Protein AF-A0A820QUJ5-F1 (afdb_monomer_lite)

Structure (mmCIF, N/CA/C/O backbone):
data_AF-A0A820QUJ5-F1
#
_entry.id   AF-A0A820QUJ5-F1
#
loop_
_atom_site.group_PDB
_atom_site.id
_atom_site.type_symbol
_atom_site.label_atom_id
_atom_site.label_alt_id
_atom_site.label_comp_id
_atom_site.label_asym_id
_atom_site.label_entity_id
_atom_site.label_seq_id
_atom_site.pdbx_PDB_ins_code
_atom_site.Cartn_x
_atom_site.Cartn_y
_atom_site.Cartn_z
_atom_site.occupancy
_atom_site.B_iso_or_equiv
_atom_site.auth_seq_id
_atom_site.auth_comp_id
_atom_site.auth_asym_id
_atom_site.auth_atom_id
_atom_site.pdbx_PDB_model_num
ATOM 1 N N . LYS A 1 1 ? 21.667 -14.230 -51.728 1.00 63.00 1 LYS A N 1
ATOM 2 C CA . LYS A 1 1 ? 21.521 -14.124 -50.251 1.00 63.00 1 LYS A CA 1
ATOM 3 C C . LYS A 1 1 ? 21.040 -12.704 -49.923 1.00 63.00 1 LYS A C 1
ATOM 5 O O . LYS A 1 1 ? 21.796 -11.769 -50.158 1.00 63.00 1 LYS A O 1
ATOM 10 N N . ASN A 1 2 ? 19.783 -12.516 -49.498 1.00 85.94 2 ASN A N 1
ATOM 11 C CA . ASN A 1 2 ? 19.176 -11.179 -49.367 1.00 85.94 2 ASN A CA 1
ATOM 12 C C . ASN A 1 2 ? 19.576 -10.502 -48.056 1.00 85.94 2 ASN A C 1
ATOM 14 O O . ASN A 1 2 ? 19.009 -10.789 -47.006 1.00 85.94 2 ASN A O 1
ATOM 18 N N . LYS A 1 3 ? 20.550 -9.589 -48.131 1.00 89.75 3 LYS A N 1
ATOM 19 C CA . LYS A 1 3 ? 21.082 -8.841 -46.978 1.00 89.75 3 LYS A CA 1
ATOM 20 C C . LYS A 1 3 ? 19.982 -8.110 -46.197 1.00 89.75 3 LYS A C 1
ATOM 22 O O . LYS A 1 3 ? 20.026 -8.086 -44.972 1.00 89.75 3 LYS A O 1
ATOM 27 N N . THR A 1 4 ? 18.969 -7.606 -46.900 1.00 90.69 4 THR A N 1
ATOM 28 C CA . THR A 1 4 ? 17.819 -6.905 -46.318 1.00 90.69 4 THR A CA 1
ATOM 29 C C . THR A 1 4 ? 17.061 -7.759 -45.302 1.00 90.69 4 THR A C 1
ATOM 31 O O . THR A 1 4 ? 16.760 -7.270 -44.222 1.00 90.69 4 THR A O 1
ATOM 34 N N . VAL A 1 5 ? 16.830 -9.047 -45.594 1.00 93.12 5 VAL A N 1
ATOM 35 C CA . VAL A 1 5 ? 16.078 -9.957 -44.704 1.00 93.12 5 VAL A CA 1
ATOM 36 C C . VAL A 1 5 ? 16.825 -1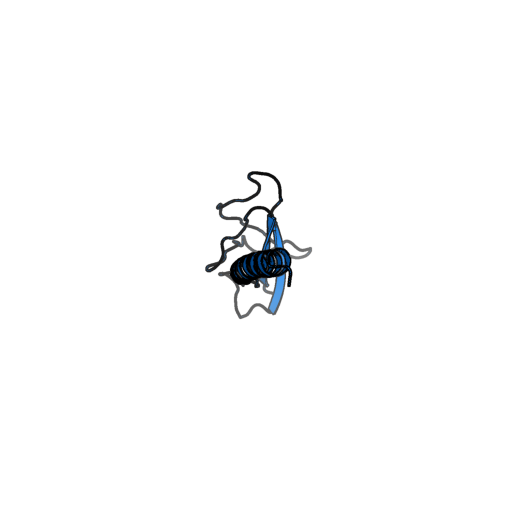0.195 -43.392 1.00 93.12 5 VAL A C 1
ATOM 38 O O . VAL A 1 5 ? 16.233 -10.175 -42.315 1.00 93.12 5 VAL A O 1
ATOM 41 N N . TYR A 1 6 ? 18.144 -10.384 -43.462 1.00 93.31 6 TYR A N 1
ATOM 42 C CA . TYR A 1 6 ? 18.958 -10.563 -42.260 1.00 93.31 6 TYR A CA 1
ATOM 43 C C . TYR A 1 6 ? 19.012 -9.285 -41.418 1.00 93.31 6 TYR A C 1
ATOM 45 O O . TYR A 1 6 ? 18.940 -9.358 -40.194 1.00 93.31 6 TYR A O 1
ATOM 53 N N . LEU A 1 7 ? 19.084 -8.116 -42.061 1.00 94.69 7 LEU A N 1
ATOM 54 C CA . LEU A 1 7 ? 19.118 -6.830 -41.368 1.00 94.69 7 LEU A CA 1
ATOM 55 C C . LEU A 1 7 ? 17.809 -6.555 -40.617 1.00 94.69 7 LEU A C 1
ATOM 57 O O . LEU A 1 7 ? 17.846 -6.181 -39.446 1.00 94.69 7 LEU A O 1
ATOM 61 N N . THR A 1 8 ? 16.659 -6.820 -41.244 1.00 95.75 8 THR A N 1
ATOM 62 C CA . THR A 1 8 ? 15.354 -6.692 -40.579 1.00 95.75 8 THR A CA 1
ATOM 63 C C . THR A 1 8 ? 15.206 -7.687 -39.430 1.00 95.75 8 THR A C 1
ATOM 65 O O . THR A 1 8 ? 14.747 -7.309 -38.359 1.00 95.75 8 THR A O 1
ATOM 68 N N . MET A 1 9 ? 15.657 -8.935 -39.601 1.00 94.94 9 MET A N 1
ATOM 69 C CA . MET A 1 9 ? 15.571 -9.963 -38.556 1.00 94.94 9 MET A CA 1
ATOM 70 C C . MET A 1 9 ? 16.402 -9.598 -37.317 1.00 94.94 9 MET A C 1
ATOM 72 O O . MET A 1 9 ? 15.929 -9.757 -36.190 1.00 94.94 9 MET A O 1
ATOM 76 N N . ILE A 1 10 ? 17.612 -9.059 -37.510 1.00 96.25 10 ILE A N 1
ATOM 77 C CA . ILE A 1 10 ? 18.467 -8.581 -36.414 1.00 96.25 10 ILE A CA 1
ATOM 78 C C . ILE A 1 10 ? 17.809 -7.393 -35.707 1.00 96.25 10 ILE A C 1
ATOM 80 O O . ILE A 1 10 ? 17.720 -7.383 -34.482 1.00 96.25 10 ILE A O 1
ATOM 84 N N . PHE A 1 11 ? 17.300 -6.420 -36.463 1.00 97.06 11 PHE A N 1
ATOM 85 C CA . PHE A 1 11 ? 16.662 -5.232 -35.901 1.00 97.06 11 PHE A CA 1
ATOM 86 C C . PHE A 1 11 ? 15.428 -5.572 -35.053 1.00 97.06 11 PHE A C 1
ATOM 88 O O . PHE A 1 11 ? 15.326 -5.138 -33.905 1.00 97.06 11 PHE A O 1
ATOM 95 N N . THR A 1 12 ? 14.528 -6.415 -35.572 1.00 96.81 12 THR A N 1
ATOM 96 C CA . THR A 1 12 ? 13.359 -6.888 -34.819 1.00 96.81 12 THR A CA 1
ATOM 97 C C . THR A 1 12 ? 13.777 -7.666 -33.569 1.00 96.81 12 THR A C 1
ATOM 99 O O . THR A 1 12 ? 13.186 -7.472 -32.508 1.00 96.81 12 THR A O 1
ATOM 102 N N . SER A 1 13 ? 14.831 -8.487 -33.655 1.00 96.44 13 SER A N 1
ATOM 103 C CA . SER A 1 13 ? 15.353 -9.234 -32.501 1.00 96.44 13 SER A CA 1
ATOM 104 C C . SER A 1 13 ? 15.899 -8.306 -31.409 1.00 96.44 13 SER A C 1
ATOM 106 O O . SER A 1 13 ? 15.630 -8.524 -30.231 1.00 96.44 13 SER A O 1
ATOM 108 N N . ILE A 1 14 ? 16.614 -7.238 -31.780 1.00 97.88 14 ILE A N 1
ATOM 109 C CA . ILE A 1 14 ? 17.139 -6.245 -30.829 1.00 97.88 14 ILE A CA 1
ATOM 110 C C . ILE A 1 14 ? 15.994 -5.510 -30.122 1.00 97.88 14 ILE A C 1
ATOM 112 O O . ILE A 1 14 ? 16.006 -5.412 -28.895 1.00 97.88 14 ILE A O 1
ATOM 116 N N . ILE A 1 15 ? 14.982 -5.043 -30.865 1.00 98.12 15 ILE A N 1
ATOM 117 C CA . ILE A 1 15 ? 13.800 -4.389 -30.275 1.00 98.12 15 ILE A CA 1
ATOM 118 C C . ILE A 1 15 ? 13.098 -5.329 -29.295 1.00 98.12 15 ILE A C 1
ATOM 120 O O . ILE A 1 15 ? 12.761 -4.916 -28.186 1.00 98.12 15 ILE A O 1
ATOM 124 N N . TYR A 1 16 ? 12.912 -6.594 -29.677 1.00 97.00 16 TYR A N 1
ATOM 125 C CA . TYR A 1 16 ? 12.297 -7.592 -28.808 1.00 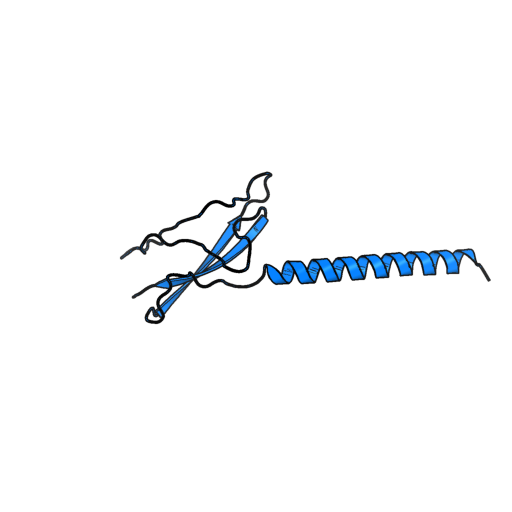97.00 16 TYR A CA 1
ATOM 126 C C . TYR A 1 16 ? 13.077 -7.771 -27.500 1.00 97.00 16 TYR A C 1
ATOM 128 O O . TYR A 1 16 ? 12.480 -7.745 -26.425 1.00 97.00 16 TYR A O 1
ATOM 136 N N . ILE A 1 17 ? 14.408 -7.891 -27.568 1.00 98.00 17 ILE A N 1
ATOM 137 C CA . ILE A 1 17 ? 15.259 -8.027 -26.376 1.00 98.00 17 ILE A CA 1
ATOM 138 C C . ILE A 1 17 ? 15.147 -6.784 -25.480 1.00 98.00 17 ILE A C 1
ATOM 140 O O . ILE A 1 17 ? 14.998 -6.925 -24.267 1.00 98.00 17 ILE A O 1
ATOM 144 N N . ILE A 1 18 ? 15.151 -5.574 -26.051 1.00 97.94 18 ILE A N 1
ATOM 145 C CA . ILE A 1 18 ? 15.001 -4.325 -25.284 1.00 97.94 18 ILE A CA 1
ATOM 146 C C . ILE A 1 18 ? 13.641 -4.275 -24.575 1.00 97.94 18 ILE A C 1
ATOM 148 O O . ILE A 1 18 ? 13.583 -3.996 -23.376 1.00 97.94 18 ILE A O 1
ATOM 152 N N . LEU A 1 19 ? 12.550 -4.578 -25.287 1.00 97.44 19 LEU A N 1
ATOM 153 C CA . LEU A 1 19 ? 11.206 -4.618 -24.705 1.00 97.44 19 LEU A CA 1
ATOM 154 C C . LEU A 1 19 ? 11.095 -5.687 -23.616 1.00 97.44 19 LEU A C 1
ATOM 156 O O . LEU A 1 19 ? 10.489 -5.428 -22.579 1.00 97.44 19 LEU A O 1
ATOM 160 N N . MET A 1 20 ? 11.718 -6.854 -23.806 1.00 96.81 20 MET A N 1
ATOM 161 C CA . MET A 1 20 ? 11.746 -7.916 -22.801 1.00 96.81 20 MET A CA 1
ATOM 162 C C . MET A 1 20 ? 12.472 -7.466 -21.525 1.00 96.81 20 MET A C 1
ATOM 164 O O . MET A 1 20 ? 11.965 -7.688 -20.426 1.00 96.81 20 MET A O 1
ATOM 168 N N . ILE A 1 21 ? 13.624 -6.798 -21.648 1.00 97.06 21 ILE A N 1
ATOM 169 C CA . ILE A 1 21 ? 14.363 -6.252 -20.497 1.00 97.06 21 ILE A CA 1
ATOM 170 C C . ILE A 1 21 ? 13.521 -5.193 -19.774 1.00 97.06 21 ILE A C 1
ATOM 172 O O . ILE A 1 21 ? 13.414 -5.224 -18.547 1.00 97.06 21 ILE A O 1
ATOM 176 N N . TYR A 1 22 ? 12.882 -4.288 -20.520 1.00 96.69 22 TYR A N 1
ATOM 177 C CA . TYR A 1 22 ? 11.994 -3.273 -19.951 1.00 96.69 22 TYR A CA 1
ATOM 178 C C . TYR A 1 22 ? 10.801 -3.894 -19.212 1.00 96.69 22 TYR A C 1
ATOM 180 O O . TYR A 1 22 ? 10.512 -3.505 -18.078 1.00 96.69 22 TYR A O 1
ATOM 188 N N . ALA A 1 23 ? 10.139 -4.881 -19.821 1.00 95.50 23 ALA A N 1
ATOM 189 C CA . ALA A 1 23 ? 9.019 -5.597 -19.221 1.00 95.50 23 ALA A CA 1
ATOM 190 C C . ALA A 1 23 ? 9.442 -6.297 -17.923 1.00 95.50 23 ALA A C 1
ATOM 192 O O . ALA A 1 23 ? 8.822 -6.085 -16.888 1.00 95.50 23 ALA A O 1
ATOM 193 N N . ARG A 1 24 ? 10.576 -7.011 -17.929 1.00 94.75 24 ARG A N 1
ATOM 194 C CA . ARG A 1 24 ? 11.137 -7.651 -16.726 1.00 94.75 24 ARG A CA 1
ATOM 195 C C . ARG A 1 24 ? 11.419 -6.654 -15.602 1.00 94.75 24 ARG A C 1
ATOM 197 O O . ARG A 1 24 ? 11.178 -6.953 -14.433 1.00 94.75 24 ARG A O 1
ATOM 204 N N . PHE A 1 25 ? 11.936 -5.473 -15.937 1.00 92.19 25 PHE A N 1
ATOM 205 C CA . PHE A 1 25 ? 12.172 -4.417 -14.953 1.00 92.19 25 PHE A CA 1
ATOM 206 C C . PHE A 1 25 ? 10.859 -3.880 -14.365 1.00 92.19 25 PHE A C 1
ATOM 208 O O . PHE A 1 25 ? 10.760 -3.672 -13.156 1.00 92.19 25 PHE A O 1
ATOM 215 N N . LYS A 1 26 ? 9.840 -3.683 -15.208 1.00 92.62 26 LYS A N 1
ATOM 216 C CA . LYS A 1 26 ? 8.488 -3.286 -14.795 1.00 92.62 26 LYS A CA 1
ATOM 217 C C . LYS A 1 26 ? 7.831 -4.332 -13.895 1.00 92.62 26 LYS A C 1
ATOM 219 O O . LYS A 1 26 ? 7.335 -3.949 -12.839 1.00 92.62 26 LYS A O 1
ATOM 224 N N . ASP A 1 27 ? 7.905 -5.609 -14.255 1.00 91.06 27 ASP A N 1
ATOM 225 C CA . ASP A 1 27 ? 7.353 -6.711 -13.461 1.00 91.06 27 ASP A CA 1
ATOM 226 C C . ASP A 1 27 ? 7.979 -6.745 -12.067 1.00 91.06 27 ASP A C 1
ATOM 228 O O . ASP A 1 27 ? 7.263 -6.776 -11.068 1.00 91.06 27 ASP A O 1
ATOM 232 N N . LYS A 1 28 ? 9.314 -6.637 -11.969 1.00 88.25 28 LYS A N 1
ATOM 233 C CA . LYS A 1 28 ? 10.012 -6.621 -10.673 1.00 88.25 28 LYS A CA 1
ATOM 234 C C . LYS A 1 28 ? 9.521 -5.493 -9.757 1.00 88.25 28 LYS A C 1
ATOM 236 O O . LYS A 1 28 ? 9.383 -5.704 -8.559 1.00 88.25 28 LYS A O 1
ATOM 241 N N . ARG A 1 29 ? 9.231 -4.314 -10.312 1.00 84.44 29 ARG A N 1
ATOM 242 C CA . ARG A 1 29 ? 8.695 -3.174 -9.547 1.00 84.44 29 ARG A CA 1
ATOM 243 C C . ARG A 1 29 ? 7.242 -3.367 -9.122 1.00 84.44 29 ARG A C 1
ATOM 245 O O . ARG A 1 29 ? 6.829 -2.793 -8.121 1.00 84.44 29 ARG A O 1
ATOM 252 N N . ASP A 1 30 ? 6.453 -4.124 -9.877 1.00 83.62 30 ASP A N 1
ATOM 253 C CA . ASP A 1 30 ? 5.074 -4.429 -9.491 1.00 83.62 30 ASP A CA 1
ATOM 254 C C . ASP A 1 30 ? 5.018 -5.488 -8.387 1.00 83.62 30 ASP A C 1
ATOM 256 O O . ASP A 1 30 ? 4.186 -5.375 -7.488 1.00 83.62 30 ASP A O 1
ATOM 260 N N . PHE A 1 31 ? 5.969 -6.428 -8.364 1.00 81.31 31 PHE A N 1
ATOM 261 C CA . PHE A 1 31 ? 6.133 -7.361 -7.245 1.00 81.31 31 PHE A CA 1
ATOM 262 C C . PHE A 1 31 ? 6.337 -6.653 -5.900 1.00 81.31 31 PHE A C 1
ATOM 264 O O . PHE A 1 31 ? 5.823 -7.125 -4.891 1.00 81.31 31 PHE A O 1
ATOM 271 N N . GLU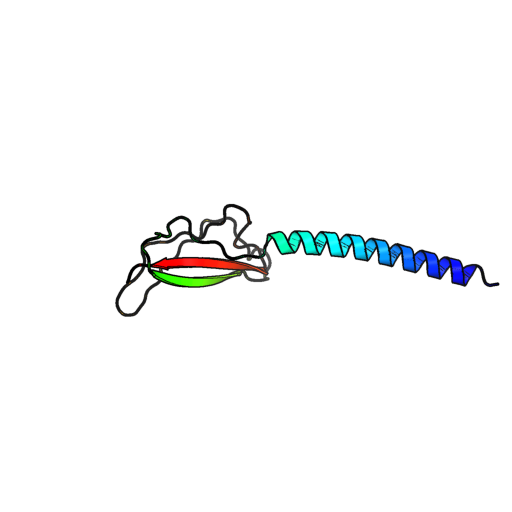 A 1 32 ? 7.005 -5.495 -5.874 1.00 78.75 32 GLU A N 1
ATOM 272 C CA . GLU A 1 32 ? 7.189 -4.701 -4.646 1.00 78.75 32 GLU A CA 1
ATOM 273 C C . GLU A 1 32 ? 5.869 -4.154 -4.079 1.00 78.75 32 GLU A C 1
ATOM 275 O O . GLU A 1 32 ? 5.799 -3.795 -2.906 1.00 78.75 32 GLU A O 1
ATOM 280 N N . LYS A 1 33 ? 4.801 -4.095 -4.885 1.00 77.06 33 LYS A N 1
ATOM 281 C CA . LYS A 1 33 ? 3.472 -3.669 -4.430 1.00 77.06 33 LYS A CA 1
ATOM 282 C C . LYS A 1 33 ? 2.630 -4.825 -3.906 1.00 77.06 33 LYS A C 1
ATOM 284 O O . LYS A 1 33 ? 1.595 -4.571 -3.292 1.00 77.06 33 LYS A O 1
ATOM 289 N N . LEU A 1 34 ? 3.041 -6.071 -4.128 1.00 80.62 34 LEU A N 1
ATOM 290 C CA . LEU A 1 34 ? 2.309 -7.253 -3.685 1.00 80.62 34 LEU A CA 1
ATOM 291 C C . LEU A 1 34 ? 2.544 -7.525 -2.197 1.00 80.62 34 LEU A C 1
ATOM 293 O O . LEU A 1 34 ? 3.548 -7.119 -1.619 1.00 80.62 34 LEU A O 1
ATOM 297 N N . GLY A 1 35 ? 1.586 -8.209 -1.575 1.00 87.88 35 GLY A N 1
ATOM 298 C CA . GLY A 1 35 ? 1.660 -8.621 -0.175 1.00 87.88 35 GLY A CA 1
ATOM 299 C C . GLY A 1 35 ? 0.546 -8.049 0.692 1.00 87.88 35 GLY A C 1
ATOM 300 O O . GLY A 1 35 ? -0.192 -7.139 0.299 1.00 87.88 35 GLY A O 1
ATOM 301 N N . VAL A 1 36 ? 0.442 -8.602 1.894 1.00 93.69 36 VAL A N 1
ATOM 302 C CA . VAL A 1 36 ? -0.564 -8.240 2.888 1.00 93.69 36 VAL A CA 1
ATOM 303 C C . VAL A 1 36 ? 0.136 -7.623 4.090 1.00 93.69 36 VAL A C 1
ATOM 305 O O . VAL A 1 36 ? 1.078 -8.214 4.611 1.00 93.69 36 VAL A O 1
ATOM 308 N N . THR A 1 37 ? -0.316 -6.448 4.520 1.00 95.81 37 THR A N 1
ATOM 309 C CA . THR A 1 37 ? 0.310 -5.727 5.634 1.00 95.81 37 THR A CA 1
ATOM 310 C C . THR A 1 37 ? -0.499 -5.899 6.912 1.00 95.81 37 THR A C 1
ATOM 312 O O . THR A 1 37 ? -1.670 -5.517 6.939 1.00 95.81 37 THR A O 1
ATOM 315 N N . PRO A 1 38 ? 0.077 -6.462 7.985 1.00 96.06 38 PRO A N 1
ATOM 316 C CA . PRO A 1 38 ? -0.579 -6.441 9.283 1.00 96.06 38 PRO A CA 1
ATOM 317 C C . PRO A 1 38 ? -0.654 -4.999 9.792 1.00 96.06 38 PRO A C 1
ATOM 319 O O . PRO A 1 38 ? 0.312 -4.245 9.663 1.00 96.06 38 PRO A O 1
ATOM 322 N N . LEU A 1 39 ? -1.788 -4.610 10.375 1.00 96.00 39 LEU A N 1
ATOM 323 C CA . LEU A 1 39 ? -1.895 -3.295 10.999 1.00 96.00 39 LEU A CA 1
ATOM 324 C C . LEU A 1 39 ? -0.925 -3.169 12.178 1.00 96.00 39 LEU A C 1
ATOM 326 O O . LEU A 1 39 ? -0.700 -4.122 12.926 1.00 96.00 39 LEU A O 1
ATOM 330 N N . ALA A 1 40 ? -0.359 -1.972 12.336 1.00 94.38 40 ALA A N 1
ATOM 331 C CA . ALA A 1 40 ? 0.664 -1.687 13.342 1.00 94.38 40 ALA A CA 1
ATOM 332 C C . ALA A 1 40 ? 0.169 -1.857 14.790 1.00 94.38 40 ALA A C 1
ATOM 334 O O . ALA A 1 40 ? 0.969 -2.079 15.693 1.00 94.38 40 ALA A O 1
ATOM 335 N N . ASP A 1 41 ? -1.139 -1.753 15.002 1.00 94.62 41 ASP A N 1
ATOM 336 C CA . ASP A 1 41 ? -1.822 -1.865 16.289 1.00 94.62 41 ASP A CA 1
ATOM 337 C C . ASP A 1 41 ? -2.436 -3.257 16.530 1.00 94.62 41 ASP A C 1
ATOM 339 O O . ASP A 1 41 ? -3.179 -3.442 17.491 1.00 94.62 41 ASP A O 1
ATOM 343 N N . ASN A 1 42 ? -2.140 -4.250 15.682 1.00 95.56 42 ASN A N 1
ATOM 344 C CA . ASN A 1 42 ? -2.569 -5.626 15.923 1.00 95.56 42 ASN A CA 1
ATOM 345 C C . ASN A 1 42 ? -1.916 -6.199 17.183 1.00 95.56 42 ASN A C 1
ATOM 347 O O . ASN A 1 42 ? -0.692 -6.158 17.342 1.00 95.56 42 ASN A O 1
ATOM 351 N N . ASN A 1 43 ? -2.728 -6.828 18.030 1.00 94.25 43 ASN A N 1
ATOM 352 C CA . ASN A 1 43 ? -2.245 -7.552 19.193 1.00 94.25 43 ASN A CA 1
ATOM 353 C C . ASN A 1 43 ? -2.058 -9.044 18.865 1.00 94.25 43 ASN A C 1
ATOM 355 O O . ASN A 1 43 ? -2.848 -9.653 18.149 1.00 94.25 43 ASN A O 1
ATOM 359 N N . LYS A 1 44 ? -0.996 -9.658 19.398 1.00 91.69 44 LYS A N 1
ATOM 360 C CA . LYS A 1 44 ? -0.704 -11.090 19.218 1.00 91.69 44 LYS A CA 1
ATOM 361 C C . LYS A 1 44 ? -1.656 -12.000 19.997 1.00 91.69 44 LYS A C 1
ATOM 363 O O . LYS A 1 44 ? -1.732 -13.181 19.676 1.00 91.69 44 LYS A O 1
ATOM 368 N N . SER A 1 45 ? -2.326 -11.479 21.026 1.00 94.25 45 SER A N 1
ATOM 369 C CA . SER A 1 45 ? -3.341 -12.225 21.781 1.00 94.25 45 SER A CA 1
ATOM 370 C C . SER A 1 45 ? -4.683 -12.319 21.058 1.00 94.25 45 SER A C 1
ATOM 372 O O . SER A 1 45 ? -5.538 -13.089 21.478 1.00 94.25 45 SER A O 1
ATOM 374 N N . ASP A 1 46 ? -4.883 -11.527 20.007 1.00 95.31 46 ASP A N 1
ATOM 375 C CA . ASP A 1 46 ? -6.126 -11.518 19.249 1.00 95.31 46 ASP A CA 1
ATOM 376 C C . ASP A 1 46 ? -6.186 -12.740 18.327 1.00 95.31 46 ASP A C 1
ATOM 378 O O . ASP A 1 46 ? -5.188 -13.131 17.714 1.00 95.31 46 ASP A O 1
ATOM 382 N N . HIS A 1 47 ? -7.366 -13.351 18.228 1.00 92.38 47 HIS A N 1
ATOM 383 C CA . HIS A 1 47 ? -7.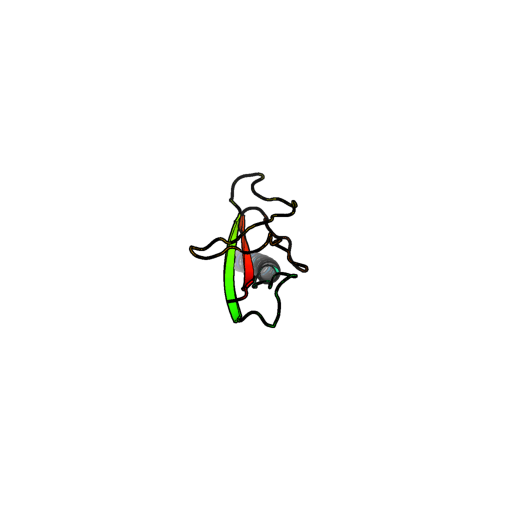553 -14.632 17.537 1.00 92.38 47 HIS A CA 1
ATOM 384 C C . HIS A 1 47 ? -8.463 -14.551 16.309 1.00 92.38 47 HIS A C 1
ATOM 386 O O . HIS A 1 47 ? -8.551 -15.520 15.555 1.00 92.38 47 HIS A O 1
ATOM 392 N N . TYR A 1 48 ? -9.109 -13.408 16.079 1.00 93.56 48 TYR A N 1
ATOM 393 C CA . TYR A 1 48 ? -9.948 -13.184 14.909 1.00 93.56 48 TYR A CA 1
ATOM 394 C C . TYR A 1 48 ? -9.219 -12.281 13.925 1.00 93.56 48 TYR A C 1
ATOM 396 O O . TYR A 1 48 ? -8.841 -11.159 14.259 1.00 93.56 48 TYR A O 1
ATOM 404 N N . TYR A 1 49 ? -9.025 -12.779 12.705 1.00 95.12 49 TYR A N 1
ATOM 405 C CA . TYR A 1 49 ? -8.318 -12.065 11.649 1.00 95.12 49 TYR A CA 1
ATOM 406 C C . TYR A 1 49 ? -9.257 -11.754 10.494 1.00 95.12 49 TYR A C 1
ATOM 408 O O . TYR A 1 49 ? -9.898 -12.654 9.952 1.00 95.12 49 TYR A O 1
ATOM 416 N N . TYR A 1 50 ? -9.270 -10.495 10.069 1.00 95.06 50 TYR A N 1
ATOM 417 C CA . TYR A 1 50 ? -9.950 -10.077 8.848 1.00 95.06 50 TYR A CA 1
ATOM 418 C C . TYR A 1 50 ? -8.931 -9.554 7.847 1.00 95.06 50 TYR A C 1
ATOM 420 O O . TYR A 1 50 ? -8.009 -8.811 8.195 1.00 95.06 50 TYR A O 1
ATOM 428 N N . GLN A 1 51 ? -9.115 -9.926 6.583 1.00 96.69 51 GLN A N 1
ATOM 429 C CA . GLN A 1 51 ? -8.379 -9.335 5.479 1.00 96.69 51 GLN A CA 1
ATOM 430 C C . GLN A 1 51 ? -9.213 -8.207 4.875 1.00 96.69 51 GLN A C 1
ATOM 432 O O . GLN A 1 51 ? -10.315 -8.435 4.382 1.00 96.69 51 GLN A O 1
ATOM 437 N N . ILE A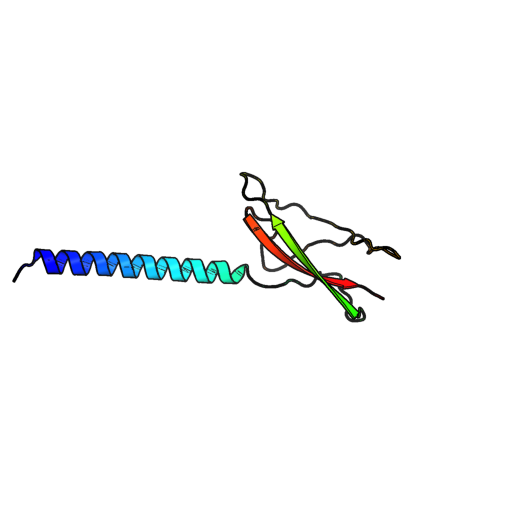 1 52 ? -8.672 -6.992 4.890 1.00 96.62 52 ILE A N 1
ATOM 438 C CA . ILE A 1 52 ? -9.312 -5.814 4.310 1.00 96.62 52 ILE A CA 1
ATOM 439 C C . ILE A 1 52 ? -8.601 -5.465 3.005 1.00 96.62 52 ILE A C 1
ATOM 441 O O . ILE A 1 52 ? -7.398 -5.197 2.994 1.00 96.62 52 ILE A O 1
ATOM 445 N N . LEU A 1 53 ? -9.355 -5.453 1.907 1.00 96.88 53 LEU A N 1
ATOM 446 C CA . LEU A 1 53 ? -8.892 -5.019 0.592 1.00 96.88 53 LEU A CA 1
ATOM 447 C C . LEU A 1 53 ? -9.434 -3.623 0.299 1.00 96.88 53 LEU A C 1
ATOM 449 O O . LEU A 1 53 ? -10.644 -3.427 0.208 1.00 96.88 53 LEU A O 1
ATOM 453 N N . VAL A 1 54 ? -8.535 -2.660 0.111 1.00 96.81 54 VAL A N 1
ATOM 454 C CA . VAL A 1 54 ? -8.896 -1.300 -0.289 1.00 96.81 54 VAL A CA 1
ATOM 455 C C . VAL A 1 54 ? -8.579 -1.114 -1.764 1.00 96.81 54 VAL A C 1
ATOM 457 O O . VAL A 1 54 ? -7.421 -1.204 -2.175 1.00 96.81 54 VAL A O 1
ATOM 460 N N . PHE A 1 55 ? -9.617 -0.840 -2.551 1.00 96.69 55 PHE A N 1
ATOM 461 C CA . PHE A 1 55 ? -9.517 -0.549 -3.977 1.00 96.69 55 PHE A CA 1
ATOM 462 C C . PHE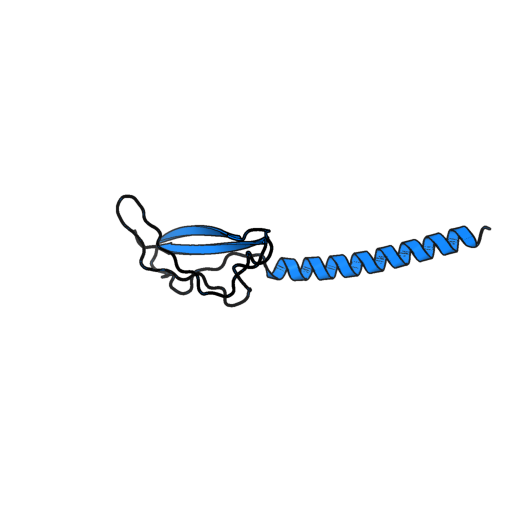 A 1 55 ? -9.576 0.960 -4.191 1.00 96.69 55 PHE A C 1
ATOM 464 O O . PHE A 1 55 ? -10.592 1.600 -3.917 1.00 96.69 55 PHE A O 1
ATOM 471 N N . THR A 1 56 ? -8.500 1.539 -4.711 1.00 97.31 56 THR A N 1
ATOM 472 C CA . THR A 1 56 ? -8.475 2.958 -5.066 1.00 97.31 56 THR A CA 1
ATOM 473 C C . THR A 1 56 ? -8.897 3.141 -6.521 1.00 97.31 56 THR A C 1
ATOM 475 O O . THR A 1 56 ? -8.423 2.448 -7.421 1.00 97.31 56 THR A O 1
ATOM 478 N N . GLY A 1 57 ? -9.792 4.099 -6.771 1.00 97.38 57 GLY A N 1
ATOM 479 C CA . GLY A 1 57 ? -10.358 4.337 -8.097 1.00 97.38 57 GLY A CA 1
ATOM 480 C C . GLY A 1 57 ? -9.318 4.650 -9.185 1.00 97.38 57 GLY A C 1
ATOM 481 O O . GLY A 1 57 ? -8.194 5.076 -8.922 1.00 97.38 57 GLY A O 1
ATOM 482 N N . GLN A 1 58 ? -9.728 4.475 -10.444 1.00 96.56 58 GLN A N 1
ATOM 483 C CA . GLN A 1 58 ? -8.890 4.705 -11.632 1.00 96.56 58 GLN A CA 1
ATOM 484 C C . GLN A 1 58 ? -8.989 6.130 -12.198 1.00 96.56 58 GLN A C 1
ATOM 486 O O . GLN A 1 58 ? -8.269 6.466 -13.143 1.00 96.56 58 GLN A O 1
ATOM 491 N N . ARG A 1 59 ? -9.881 6.976 -11.666 1.00 97.25 59 ARG A N 1
ATOM 492 C CA . ARG A 1 59 ? -10.045 8.364 -12.128 1.00 97.25 59 ARG A CA 1
ATOM 493 C C . ARG A 1 59 ? -8.788 9.192 -11.834 1.00 97.25 59 ARG A C 1
ATOM 495 O O . ARG A 1 59 ? -7.994 8.856 -10.955 1.00 97.25 59 ARG A O 1
ATOM 502 N N . ALA A 1 60 ? -8.595 10.271 -12.590 1.00 95.88 60 ALA A N 1
ATOM 503 C CA . ALA A 1 60 ? -7.546 11.239 -12.282 1.00 95.88 60 ALA A CA 1
ATOM 504 C C . ALA A 1 60 ? -7.730 11.757 -10.845 1.00 95.88 60 ALA A C 1
ATOM 506 O O . ALA A 1 60 ? -8.861 11.980 -10.417 1.00 95.88 60 ALA A O 1
ATOM 507 N N . ASN A 1 61 ? -6.624 11.903 -10.109 1.00 95.31 61 ASN A N 1
ATOM 508 C CA . ASN A 1 61 ? -6.602 12.340 -8.706 1.00 95.31 61 ASN A CA 1
ATOM 509 C C . ASN A 1 61 ? -7.381 11.445 -7.721 1.00 95.31 61 ASN A C 1
ATOM 511 O O . ASN A 1 61 ? -7.739 11.894 -6.641 1.00 95.31 61 ASN A O 1
ATOM 515 N N . ALA A 1 62 ? -7.635 10.177 -8.064 1.00 96.88 62 ALA A N 1
ATOM 516 C CA . ALA A 1 62 ? -8.284 9.234 -7.148 1.00 96.88 62 ALA A CA 1
ATOM 517 C C . ALA A 1 62 ? -7.360 8.713 -6.029 1.00 96.88 62 ALA A C 1
ATOM 519 O O . ALA A 1 62 ? -7.851 8.119 -5.075 1.00 96.88 62 ALA A O 1
ATOM 520 N N . GLY A 1 63 ? -6.041 8.882 -6.169 1.00 97.31 63 GLY A N 1
ATOM 521 C CA . GLY A 1 63 ? -5.078 8.504 -5.136 1.00 97.31 63 GLY A CA 1
ATOM 522 C C . GLY A 1 63 ? -4.944 9.563 -4.043 1.00 97.31 63 GLY A C 1
ATOM 523 O O . GLY A 1 63 ? -5.246 10.732 -4.276 1.00 97.31 63 GLY A O 1
ATOM 524 N N . THR A 1 64 ? -4.465 9.160 -2.870 1.00 97.19 64 THR A N 1
ATOM 525 C CA . THR A 1 64 ? -4.238 10.059 -1.733 1.00 97.19 64 THR A CA 1
ATOM 526 C C . THR A 1 64 ? -2.996 9.664 -0.935 1.00 97.19 64 THR A C 1
ATOM 528 O O . THR A 1 64 ? -2.676 8.485 -0.826 1.00 97.19 64 THR A O 1
ATOM 531 N N . ASP A 1 65 ? -2.328 10.663 -0.354 1.00 96.25 65 ASP A N 1
ATOM 532 C CA . ASP A 1 65 ? -1.253 10.495 0.637 1.00 96.25 65 ASP A CA 1
ATOM 533 C C . ASP A 1 65 ? -1.745 10.824 2.069 1.00 96.25 65 ASP A C 1
ATOM 535 O O . ASP A 1 65 ? -0.959 10.919 3.013 1.00 96.25 65 ASP A O 1
ATOM 539 N N . SER A 1 66 ? -3.056 11.036 2.253 1.00 97.25 66 SER A N 1
ATOM 540 C CA . SER A 1 66 ? -3.664 11.267 3.568 1.00 97.25 66 SER A CA 1
ATOM 541 C C . SER A 1 66 ? -3.676 10.002 4.431 1.00 97.25 66 SER A C 1
ATOM 543 O O . SER A 1 66 ? -3.705 8.877 3.934 1.00 97.25 66 SER A O 1
ATOM 545 N N . LYS A 1 67 ? -3.737 10.189 5.754 1.00 96.88 67 LYS A N 1
ATOM 546 C CA . LYS A 1 67 ? -3.996 9.096 6.698 1.00 96.88 67 LYS A CA 1
ATOM 547 C C . LYS A 1 67 ? -5.467 8.693 6.620 1.00 96.88 67 LYS A C 1
ATOM 549 O O . LYS A 1 67 ? -6.340 9.532 6.828 1.00 96.88 67 LYS A O 1
ATOM 554 N N . VAL A 1 68 ? -5.726 7.420 6.334 1.00 97.62 68 VAL A N 1
ATOM 555 C CA . VAL A 1 68 ? -7.082 6.866 6.240 1.00 97.62 68 VAL A CA 1
ATOM 556 C C . VAL A 1 68 ? -7.353 6.003 7.464 1.00 97.62 68 VAL A C 1
ATOM 558 O O . VAL A 1 68 ? -6.642 5.030 7.719 1.00 97.62 68 VAL A O 1
ATOM 561 N N . TYR A 1 69 ? -8.395 6.372 8.201 1.00 97.75 69 TYR A N 1
ATOM 562 C CA . TYR A 1 69 ? -8.845 5.675 9.399 1.00 97.75 69 TYR A CA 1
ATOM 563 C C . TYR A 1 69 ? -10.161 4.951 9.131 1.00 97.75 69 TYR A C 1
ATOM 565 O O . TYR A 1 69 ? -10.938 5.373 8.274 1.00 97.75 69 TYR A O 1
ATOM 573 N N . PHE A 1 70 ? -10.419 3.881 9.873 1.00 97.25 70 PHE A N 1
ATOM 574 C CA . PHE A 1 70 ? -11.669 3.135 9.784 1.00 97.25 70 PHE A CA 1
ATOM 575 C C . PHE A 1 70 ? -12.070 2.548 11.139 1.00 97.25 70 PHE A C 1
ATOM 577 O O . PHE A 1 70 ? -11.257 2.443 12.057 1.00 97.25 70 PHE A O 1
ATOM 584 N N . VAL A 1 71 ? -13.336 2.153 11.233 1.00 96.81 71 VAL A N 1
ATOM 585 C CA . VAL A 1 71 ? -13.903 1.357 12.322 1.00 96.81 71 VAL A CA 1
ATOM 586 C C . VAL A 1 71 ? -14.624 0.183 11.672 1.00 96.81 71 VAL A C 1
ATOM 588 O O . VAL A 1 71 ? -15.328 0.371 10.680 1.00 96.81 71 VAL A O 1
ATOM 591 N N . LEU A 1 72 ? -14.407 -1.024 12.188 1.00 95.06 72 LEU A N 1
ATOM 592 C CA . LEU A 1 72 ? -15.138 -2.217 11.781 1.00 95.06 72 LEU A CA 1
ATOM 593 C C . LEU A 1 72 ? -16.233 -2.477 12.816 1.00 95.06 72 LEU A C 1
ATOM 595 O O . LEU A 1 72 ? -15.910 -2.739 13.970 1.00 95.06 72 LEU A O 1
ATOM 599 N N . SER A 1 73 ? -17.495 -2.405 12.403 1.00 95.19 73 SER A N 1
ATOM 600 C CA . SER A 1 73 ? -18.661 -2.649 13.260 1.00 95.19 73 SER A CA 1
ATOM 601 C C . SER A 1 73 ? -19.359 -3.943 12.843 1.00 95.19 73 SER A C 1
ATOM 603 O O . SER A 1 73 ? -19.576 -4.166 11.651 1.00 95.19 73 SER A O 1
ATOM 605 N N . GLY A 1 74 ? -19.693 -4.780 13.821 1.00 92.00 74 GLY A N 1
ATOM 606 C CA . GLY A 1 74 ? -20.573 -5.940 13.694 1.00 92.00 74 GLY A CA 1
ATOM 607 C C . GLY A 1 74 ? -21.858 -5.748 14.500 1.00 92.00 74 GLY A C 1
ATOM 608 O O . GLY A 1 74 ? -22.124 -4.657 15.001 1.00 92.00 74 GLY A O 1
ATOM 609 N N . ASP A 1 75 ? -22.647 -6.814 14.620 1.00 93.94 75 ASP A N 1
ATOM 610 C CA . ASP A 1 75 ? -23.944 -6.770 15.308 1.00 93.94 75 ASP A CA 1
ATOM 611 C C . ASP A 1 75 ? -23.801 -6.565 16.828 1.00 93.94 75 ASP A C 1
ATOM 613 O O . ASP A 1 75 ? -24.603 -5.851 17.429 1.00 93.94 75 ASP A O 1
ATOM 617 N N . ASP A 1 76 ? -22.763 -7.155 17.432 1.00 91.69 76 ASP A N 1
ATOM 618 C CA . ASP A 1 76 ? -22.551 -7.145 18.886 1.00 91.69 76 ASP A CA 1
ATOM 619 C C . ASP A 1 76 ? -21.538 -6.083 19.356 1.00 91.69 76 ASP A C 1
ATOM 621 O O . ASP A 1 76 ? -21.645 -5.590 20.479 1.00 91.69 76 ASP A O 1
ATOM 625 N N . ASP A 1 77 ? -20.548 -5.729 18.525 1.00 92.00 77 ASP A N 1
ATOM 626 C CA . ASP A 1 77 ? -19.472 -4.801 18.904 1.00 92.00 77 ASP A CA 1
ATOM 627 C C . ASP A 1 77 ? -18.794 -4.137 17.688 1.00 92.00 77 ASP A C 1
ATOM 629 O O . ASP A 1 77 ? -19.039 -4.482 16.529 1.00 92.00 77 ASP A O 1
ATOM 633 N N . GLN A 1 78 ? -17.905 -3.178 17.949 1.00 94.75 78 GLN A N 1
ATOM 634 C CA . GLN A 1 78 ? -17.069 -2.503 16.965 1.00 94.75 78 GLN A CA 1
ATOM 635 C C . GLN A 1 78 ? -15.617 -2.361 17.430 1.00 94.75 78 GLN A C 1
ATOM 637 O O . GLN A 1 78 ? -15.304 -2.272 18.614 1.00 94.75 78 GLN A O 1
ATOM 642 N N . THR A 1 79 ? -14.700 -2.246 16.476 1.00 95.06 79 THR A N 1
ATOM 643 C CA . THR A 1 79 ? -13.301 -1.950 16.786 1.00 95.06 79 THR A CA 1
ATOM 644 C C . THR A 1 79 ? -13.118 -0.499 17.233 1.00 95.06 79 THR A C 1
ATOM 646 O O . THR A 1 79 ? -13.908 0.387 16.916 1.00 95.06 79 THR A O 1
ATOM 649 N N . GLN A 1 80 ? -11.987 -0.208 17.875 1.00 94.44 80 GLN A N 1
ATOM 650 C CA . GLN A 1 80 ? -11.504 1.172 17.985 1.00 94.44 80 GLN A CA 1
ATOM 651 C C . GLN A 1 80 ? -11.160 1.748 16.599 1.00 94.44 80 GLN A C 1
ATOM 653 O O . GLN A 1 80 ? -11.128 1.023 15.602 1.00 94.44 80 GLN A O 1
ATOM 658 N N . ILE A 1 81 ? -10.873 3.052 16.539 1.00 97.00 81 ILE A N 1
ATOM 659 C CA . ILE A 1 81 ? -10.394 3.709 15.317 1.00 97.00 81 ILE A CA 1
ATOM 660 C C . ILE A 1 81 ? -9.035 3.112 14.937 1.00 97.00 81 ILE A C 1
ATOM 662 O O . ILE A 1 81 ? -8.052 3.289 15.654 1.00 97.00 81 ILE A O 1
ATOM 666 N N . ARG A 1 82 ? -8.979 2.433 13.791 1.00 96.88 82 ARG A N 1
ATOM 667 C CA . ARG A 1 82 ? -7.766 1.810 13.251 1.00 96.88 82 ARG A CA 1
ATOM 668 C C . ARG A 1 82 ? -7.209 2.656 12.108 1.00 96.88 82 ARG A C 1
ATOM 670 O O . ARG A 1 82 ? -7.960 3.295 11.371 1.00 96.88 82 ARG A O 1
ATOM 677 N N . LEU A 1 83 ? -5.888 2.652 11.944 1.00 97.62 83 LEU A N 1
ATOM 678 C CA . LEU A 1 83 ? -5.184 3.344 10.858 1.00 97.62 83 LEU A CA 1
ATOM 679 C C . LEU A 1 83 ? -4.662 2.327 9.850 1.00 97.62 83 LEU A C 1
ATOM 681 O O . LEU A 1 83 ? -3.897 1.435 10.212 1.00 97.62 83 LEU A O 1
ATOM 685 N N . PHE A 1 84 ? -4.969 2.521 8.571 1.00 97.44 84 PHE A N 1
ATOM 686 C CA . PHE A 1 84 ? -4.235 1.824 7.524 1.00 97.44 84 PHE A CA 1
ATOM 687 C C . PHE A 1 84 ? -2.830 2.408 7.383 1.00 97.44 84 PHE A C 1
ATOM 689 O O . PHE A 1 84 ? -2.658 3.605 7.140 1.00 97.44 84 PHE A O 1
ATOM 696 N N . SER A 1 85 ? -1.817 1.557 7.507 1.00 95.50 85 SER A N 1
ATOM 697 C CA . SER A 1 85 ? -0.422 1.942 7.328 1.00 95.50 85 SER A CA 1
ATOM 698 C C . SER A 1 85 ? 0.372 0.816 6.680 1.00 95.50 85 SER A C 1
ATOM 700 O O . SER A 1 85 ? 0.060 -0.363 6.842 1.00 95.50 85 SER A O 1
ATOM 702 N N . ASP A 1 86 ? 1.390 1.194 5.911 1.00 95.44 86 ASP A N 1
ATOM 703 C CA . ASP A 1 86 ? 2.358 0.270 5.335 1.00 95.44 86 ASP A CA 1
ATOM 704 C C . ASP A 1 86 ? 3.750 0.913 5.381 1.00 95.44 86 ASP A C 1
ATOM 706 O O . ASP A 1 86 ? 3.929 2.004 4.835 1.00 95.44 86 ASP A O 1
ATOM 710 N N . PRO A 1 87 ? 4.732 0.292 6.059 1.00 92.00 87 PRO A N 1
ATOM 711 C CA . PRO A 1 87 ? 6.063 0.873 6.209 1.00 92.00 87 PRO A CA 1
ATOM 712 C C . PRO A 1 87 ? 6.918 0.774 4.938 1.00 92.00 87 PRO A C 1
ATOM 714 O O . PRO A 1 87 ? 7.943 1.446 4.841 1.00 92.00 87 PRO A O 1
ATOM 717 N N . HIS A 1 88 ? 6.535 -0.064 3.974 1.00 90.25 88 HIS A N 1
ATOM 718 C CA . HIS A 1 88 ? 7.351 -0.380 2.801 1.00 90.25 88 HIS A CA 1
ATOM 719 C C . HIS A 1 88 ? 6.748 0.142 1.498 1.00 90.25 88 HIS A C 1
ATOM 721 O O . HIS A 1 88 ? 7.480 0.449 0.558 1.00 90.25 88 HIS A O 1
ATOM 727 N N . ARG A 1 89 ? 5.419 0.250 1.424 1.00 92.19 89 ARG A N 1
ATOM 728 C CA . ARG A 1 89 ? 4.695 0.562 0.190 1.00 92.19 89 ARG A CA 1
ATOM 729 C C . ARG A 1 89 ? 3.908 1.856 0.323 1.00 92.19 89 ARG A C 1
ATOM 731 O O . ARG A 1 89 ? 3.303 2.140 1.350 1.00 92.19 89 ARG A O 1
ATOM 738 N N . LYS A 1 90 ? 3.827 2.614 -0.774 1.00 93.06 90 LYS A N 1
ATOM 739 C CA . LYS A 1 90 ? 2.826 3.680 -0.890 1.00 93.06 90 LYS A CA 1
ATOM 740 C C . LYS A 1 90 ? 1.440 3.058 -1.052 1.00 93.06 90 LYS A C 1
ATOM 742 O O . LYS A 1 90 ? 1.195 2.334 -2.018 1.00 93.06 90 LYS A O 1
ATOM 747 N N . ILE A 1 91 ? 0.548 3.365 -0.119 1.00 95.81 91 ILE A N 1
ATOM 748 C CA . ILE A 1 91 ? -0.849 2.918 -0.119 1.00 95.81 91 ILE A CA 1
ATOM 749 C C . ILE A 1 91 ? -1.765 3.988 -0.721 1.00 95.81 91 ILE A C 1
ATOM 751 O O . ILE A 1 91 ? -1.353 5.131 -0.908 1.00 95.81 91 ILE A O 1
ATOM 755 N N . PHE A 1 92 ? -2.981 3.591 -1.088 1.00 96.44 92 PHE A N 1
ATOM 756 C CA . PHE A 1 92 ? -4.036 4.445 -1.645 1.00 96.44 92 PHE A CA 1
ATOM 757 C C . PHE A 1 92 ? -3.652 5.190 -2.920 1.00 96.44 92 PHE A C 1
ATOM 759 O O . PHE A 1 92 ? -4.093 6.308 -3.180 1.00 96.44 92 PHE A O 1
ATOM 766 N N . GLN A 1 93 ? -2.818 4.560 -3.743 1.00 95.75 93 GLN A N 1
ATOM 767 C CA . GLN A 1 93 ? -2.411 5.110 -5.028 1.00 95.75 93 GLN A CA 1
ATOM 768 C C . GLN A 1 93 ? -3.465 4.796 -6.088 1.00 95.75 93 GLN A C 1
ATOM 770 O O . GLN A 1 93 ? -4.096 3.742 -6.050 1.00 95.75 93 GLN A O 1
ATOM 775 N N . ARG A 1 94 ? -3.654 5.706 -7.051 1.00 96.06 94 ARG A N 1
ATOM 776 C CA . ARG A 1 94 ? -4.631 5.560 -8.142 1.00 96.06 94 ARG A CA 1
ATOM 777 C C . ARG A 1 94 ? -4.541 4.173 -8.779 1.00 96.06 94 ARG A C 1
ATOM 779 O O . ARG A 1 94 ? -3.473 3.769 -9.236 1.00 96.06 94 ARG A O 1
ATOM 786 N N . GLY A 1 95 ? -5.677 3.485 -8.844 1.00 94.75 95 GLY A N 1
ATOM 787 C CA . GLY A 1 95 ? -5.773 2.151 -9.424 1.00 94.75 95 GLY A CA 1
ATOM 788 C C . GLY A 1 95 ? -5.069 1.040 -8.649 1.00 94.75 95 GLY A C 1
ATOM 789 O O . GLY A 1 95 ? -4.957 -0.072 -9.161 1.00 94.75 95 GLY A O 1
ATOM 790 N N . GLY A 1 96 ? -4.572 1.343 -7.453 1.00 93.00 96 GLY A N 1
ATOM 791 C CA . GLY A 1 96 ? -3.933 0.398 -6.559 1.00 93.00 96 GLY A CA 1
ATOM 792 C C . GLY A 1 96 ? -4.943 -0.420 -5.764 1.00 93.00 96 GLY A C 1
ATOM 793 O O . GLY A 1 96 ? -6.080 -0.003 -5.524 1.00 93.00 96 GLY A O 1
ATOM 794 N N . ILE A 1 97 ? -4.480 -1.590 -5.337 1.00 94.81 97 ILE A N 1
ATOM 795 C CA . ILE A 1 97 ? -5.166 -2.460 -4.390 1.00 94.81 97 ILE A CA 1
ATOM 796 C C . ILE A 1 97 ? -4.206 -2.655 -3.225 1.00 94.81 97 ILE A C 1
ATOM 798 O O . ILE A 1 97 ? -3.072 -3.092 -3.423 1.00 94.81 97 ILE A O 1
ATOM 802 N N . ASN A 1 98 ? -4.643 -2.319 -2.017 1.00 96.00 98 ASN A N 1
ATOM 803 C CA . ASN A 1 98 ? -3.860 -2.536 -0.807 1.00 96.00 98 ASN A CA 1
ATOM 804 C C . ASN A 1 98 ? -4.580 -3.540 0.090 1.00 96.00 98 ASN A C 1
ATOM 806 O O . ASN A 1 98 ? -5.770 -3.393 0.356 1.00 96.00 98 ASN A O 1
ATOM 810 N N . SER A 1 99 ? -3.852 -4.566 0.533 1.00 96.62 99 SER A N 1
ATOM 811 C CA . SER A 1 99 ? -4.373 -5.611 1.410 1.00 96.62 99 SER A CA 1
ATOM 812 C C . SER A 1 99 ? -3.799 -5.455 2.807 1.00 96.62 99 SER A C 1
ATOM 814 O O . SER A 1 99 ? -2.578 -5.416 2.972 1.00 96.62 99 SER A O 1
ATOM 816 N N . PHE A 1 100 ? -4.677 -5.462 3.801 1.00 97.44 100 PHE A N 1
ATOM 817 C CA . PHE A 1 100 ? -4.321 -5.353 5.209 1.00 97.44 100 PHE A CA 1
ATOM 818 C C . PHE A 1 100 ? -4.888 -6.526 6.007 1.00 97.44 100 PHE A C 1
ATOM 820 O O . PHE A 1 100 ? -5.945 -7.045 5.657 1.00 97.44 100 PHE A O 1
ATOM 827 N N . ILE A 1 101 ? -4.198 -6.934 7.072 1.00 97.12 101 ILE A N 1
ATOM 828 C CA . ILE A 1 101 ? -4.730 -7.865 8.076 1.00 97.12 101 ILE A CA 1
ATOM 829 C C . ILE A 1 101 ? -4.982 -7.095 9.362 1.00 97.12 101 ILE A C 1
ATOM 831 O O . ILE A 1 101 ? -4.060 -6.492 9.915 1.00 97.12 101 ILE A O 1
ATOM 835 N N . ILE A 1 102 ? -6.211 -7.168 9.855 1.00 96.38 102 ILE A N 1
ATOM 836 C CA . ILE A 1 102 ? -6.596 -6.703 11.185 1.00 96.38 102 ILE A CA 1
ATOM 837 C C . ILE A 1 102 ? -6.792 -7.915 12.094 1.00 96.38 102 ILE A C 1
ATOM 839 O O . ILE A 1 102 ? -7.415 -8.896 11.692 1.00 96.38 102 ILE A O 1
ATOM 843 N N . ALA A 1 103 ? -6.247 -7.831 13.302 1.00 96.31 103 ALA A N 1
ATOM 844 C CA . ALA A 1 103 ? -6.528 -8.737 14.403 1.00 96.31 103 ALA A CA 1
ATOM 845 C C . ALA A 1 103 ? -7.480 -8.039 15.386 1.00 96.31 103 ALA A C 1
ATOM 847 O O . ALA A 1 103 ? -7.314 -6.841 15.664 1.00 96.31 103 ALA A O 1
ATOM 848 N N . VAL A 1 104 ? -8.496 -8.769 15.848 1.00 94.88 104 VAL A N 1
ATOM 849 C CA . VAL A 1 104 ? -9.472 -8.294 16.833 1.00 94.88 104 VAL A CA 1
ATOM 850 C C . VAL A 1 104 ? -9.708 -9.340 17.932 1.00 94.88 104 VAL A C 1
ATOM 852 O O . VAL A 1 104 ? -9.582 -10.549 17.675 1.00 94.88 104 VAL A O 1
ATOM 855 N N . PRO A 1 105 ? -10.027 -8.896 19.161 1.00 91.31 105 PRO A N 1
ATOM 856 C CA . PRO A 1 105 ? -10.434 -9.786 20.240 1.00 91.31 105 PRO A CA 1
ATOM 857 C C . PRO A 1 105 ? -11.768 -10.479 19.923 1.00 91.31 105 PRO A C 1
ATOM 859 O O . PRO A 1 105 ? -12.448 -10.134 18.956 1.00 91.31 105 PRO A O 1
ATOM 862 N N . LYS A 1 106 ? -12.093 -11.495 20.729 1.00 79.75 106 LYS A N 1
ATOM 863 C CA . LYS A 1 106 ? -13.387 -12.181 20.674 1.00 79.75 106 LYS A CA 1
ATOM 864 C C . LYS A 1 106 ? -14.515 -11.280 21.151 1.00 79.75 106 LYS A C 1
ATOM 866 O O . LYS A 1 106 ? -14.274 -10.583 22.160 1.00 79.75 106 LYS A O 1
#

Secondary structure (DSSP, 8-state):
--HHHHHHHHHHHHHHHHHHHHHHHHHHHHHTT-SEEEPTT--TT--EEEEEEEEPPSSTT----S--EE--B-SS-B---EE---SSS--S-TT-EEEEEEEE--

pLDDT: mean 93.86, std 5.24, range [63.0, 98.12]

InterPro domains:
  IPR001024 PLAT/LH2 domain [PF01477] (50-105)
  IPR001024 PLAT/LH2 domain [PS50095] (48-106)
  IPR036392 PLAT/LH2 domain superfamily [SSF49723] (46-105)
  IPR051223 Polycystin [PTHR10877] (2-106)

Foldseek 3Di:
DDPVVVVVVVVVVVVVVVVVVVVVVVVVVVVLQDDEAEFPPADPPFDDKDKDKDFFEQDPPSADPDWDWDKADDPPGIDDIGTDDDPRDDPRGRRDIHIYMHGDHD

Sequence (106 aa):
KNKTVYLTMIFTSIIYIILMIYARFKDKRDFEKLGVTPLADNNKSDHYYYQILVFTGQRANAGTDSKVYFVLSGDDDQTQIRLFSDPHRKIFQRGGINSFIIAVPK

Organism: NCBI:txid433720

Radius of gyration: 22.72 Å; chains: 1; bounding box: 46×27×72 Å